Protein AF-A0A662L7J3-F1 (afdb_monomer)

Foldseek 3Di:
DPPPPPPPPPPQPQPQDDPVVLVVLLVVLVVLLVQLVVQLVPDPDPVSVLVSQLSNLSSLLSNLVSQLVCLSNDPVDDPVVSVVSNVVSVVSNVVSVVSNCVSNPD

Mean predicted aligned error: 8.51 Å

Nearest PDB structures (foldseek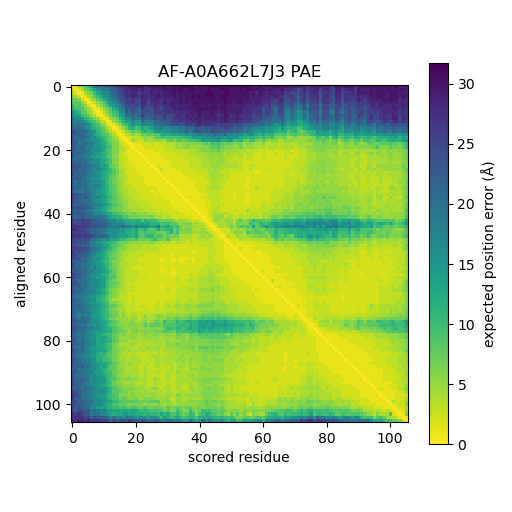):
  6khi-assembly1_E  TM=3.484E-01  e=1.042E+00  Thermosynechococcus vestitus BP-1
  2ys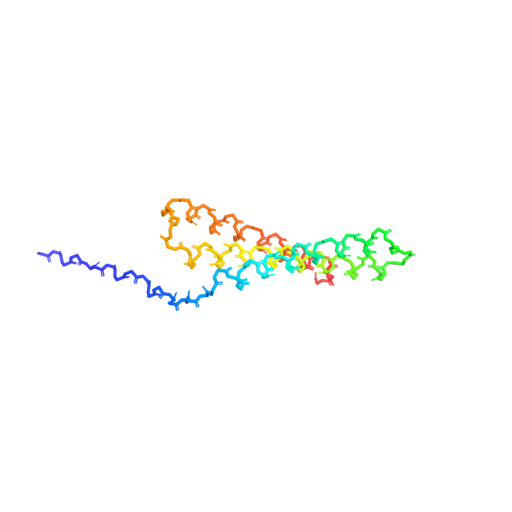u-assembly1_B  TM=4.532E-01  e=9.549E+00  Escherichia coli

Solvent-accessible surface area (backbone atoms only — not comparable to full-atom values): 5543 Å² total; per-residue (Å²): 134,84,78,78,76,76,76,71,73,73,80,71,77,85,58,82,65,55,72,67,56,37,53,48,42,33,52,51,12,53,49,30,34,53,52,9,51,51,36,35,75,69,34,92,43,77,69,39,32,46,52,10,50,52,36,24,26,52,9,39,28,36,35,12,48,24,44,30,51,46,33,74,51,41,83,87,52,56,71,69,59,29,50,51,40,36,52,52,15,49,50,38,27,50,51,18,48,55,49,39,43,60,68,73,70,111

pLDDT: mean 81.64, std 14.61, range [37.28, 94.38]

Radius of gyration: 18.29 Å; Cα contacts (8 Å, |Δi|>4): 119; chains: 1; bounding box: 67×20×40 Å

Sequence (106 aa):
MNEEKKIEPPVAINLKLSKSLIVLAGGIAILLLFIGIIIMIAADKPSGDKLGAVIYDLGIMGLGGALYLGALTNDEIDVNVRAAMIIGASIILAMGFIRGVISWGW

Structure (mmCIF, N/CA/C/O backbone):
data_AF-A0A662L7J3-F1
#
_entry.id   AF-A0A662L7J3-F1
#
loop_
_atom_site.group_PDB
_atom_site.id
_atom_site.type_symbol
_atom_site.label_atom_id
_atom_site.label_alt_id
_atom_site.label_comp_id
_atom_site.label_asym_id
_atom_site.label_entity_id
_atom_site.label_seq_id
_atom_site.pdbx_PDB_ins_code
_atom_site.Cartn_x
_atom_site.Cartn_y
_atom_site.Cartn_z
_atom_site.occupancy
_atom_site.B_iso_or_equiv
_atom_site.auth_seq_id
_atom_site.auth_comp_id
_atom_site.auth_asym_id
_atom_site.auth_atom_id
_atom_site.pdbx_PDB_model_num
ATOM 1 N N . MET A 1 1 ? -47.623 1.621 14.048 1.00 37.28 1 MET A N 1
ATOM 2 C CA . MET A 1 1 ? -46.313 1.364 14.679 1.00 37.28 1 MET A CA 1
ATOM 3 C C . MET A 1 1 ? -45.360 0.978 13.569 1.00 37.28 1 MET A C 1
ATOM 5 O O . MET A 1 1 ? -45.536 -0.090 13.006 1.00 37.28 1 MET A O 1
ATOM 9 N N . ASN A 1 2 ? -44.450 1.874 13.183 1.00 44.31 2 ASN A N 1
ATOM 10 C CA . ASN A 1 2 ? -43.353 1.504 12.292 1.00 44.31 2 ASN A CA 1
ATOM 11 C C . ASN A 1 2 ? -42.291 0.860 13.172 1.00 44.31 2 ASN A C 1
ATOM 13 O O . ASN A 1 2 ? -41.716 1.531 14.026 1.00 44.31 2 ASN A O 1
ATOM 17 N N . GLU A 1 3 ? -42.097 -0.441 13.008 1.00 53.59 3 GLU A N 1
ATOM 18 C CA . GLU A 1 3 ? -40.973 -1.137 13.612 1.00 53.59 3 GLU A CA 1
ATOM 19 C C . GLU A 1 3 ? -39.697 -0.540 13.017 1.00 53.59 3 GLU A C 1
ATOM 21 O O . GLU A 1 3 ? -39.413 -0.686 11.826 1.00 53.59 3 GLU A O 1
ATOM 26 N N . GLU A 1 4 ? -38.963 0.212 13.836 1.00 48.09 4 GLU A N 1
ATOM 27 C CA . GLU A 1 4 ? -37.609 0.631 13.515 1.00 48.09 4 GLU A CA 1
ATOM 28 C C . GLU A 1 4 ? -36.794 -0.635 13.274 1.00 48.09 4 GLU A C 1
ATOM 30 O O . GLU A 1 4 ? -36.424 -1.359 14.201 1.00 48.09 4 GLU A O 1
ATOM 35 N N . LYS A 1 5 ? -36.553 -0.932 11.998 1.00 47.75 5 LYS A N 1
ATOM 36 C CA . LYS A 1 5 ? -35.641 -1.981 11.571 1.00 47.75 5 LYS A CA 1
ATOM 37 C C . LYS A 1 5 ? -34.262 -1.594 12.101 1.00 47.75 5 LYS A C 1
ATOM 39 O O . LYS A 1 5 ? -33.560 -0.808 11.469 1.00 47.75 5 LYS A O 1
ATOM 44 N N . LYS A 1 6 ? -33.910 -2.087 13.296 1.00 47.59 6 LYS A N 1
ATOM 45 C CA . LYS A 1 6 ? -32.559 -1.995 13.854 1.00 47.59 6 LYS A CA 1
ATOM 46 C C . LYS A 1 6 ? -31.620 -2.507 12.776 1.00 47.59 6 LYS A C 1
ATOM 48 O O . LYS A 1 6 ? -31.635 -3.686 12.436 1.00 47.59 6 LYS A O 1
ATOM 53 N N . ILE A 1 7 ? -30.864 -1.587 12.196 1.00 50.94 7 ILE A N 1
ATOM 54 C CA . ILE A 1 7 ? -29.781 -1.909 11.287 1.00 50.94 7 ILE A CA 1
ATOM 55 C C . ILE A 1 7 ? -28.758 -2.595 12.183 1.00 50.94 7 ILE A C 1
ATOM 57 O O . ILE A 1 7 ? -28.068 -1.935 12.960 1.00 50.94 7 ILE A O 1
ATOM 61 N N . GLU A 1 8 ? -28.756 -3.927 12.180 1.00 44.44 8 GLU A N 1
AT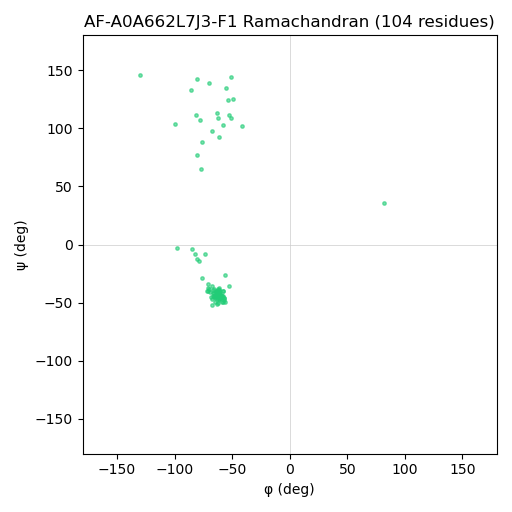OM 62 C CA . GLU A 1 8 ? -27.699 -4.692 12.823 1.00 44.44 8 GLU A CA 1
ATOM 63 C C . GLU A 1 8 ? -26.379 -4.169 12.246 1.00 44.44 8 GLU A C 1
ATOM 65 O O . GLU A 1 8 ? -26.254 -4.086 11.017 1.00 44.44 8 GLU A O 1
ATOM 70 N N . PRO A 1 9 ? -25.433 -3.712 13.088 1.00 49.84 9 PRO A N 1
ATOM 71 C CA . PRO A 1 9 ? -24.170 -3.215 12.578 1.00 49.84 9 PRO A CA 1
ATOM 72 C C . PRO A 1 9 ? -23.564 -4.325 11.714 1.00 49.84 9 PRO A C 1
ATOM 74 O O . PRO A 1 9 ? -23.619 -5.490 12.124 1.00 49.84 9 PRO A O 1
ATOM 77 N N . PRO A 1 10 ? -23.048 -3.997 10.513 1.00 51.34 10 PRO A N 1
ATOM 78 C CA . PRO A 1 10 ? -22.471 -4.993 9.622 1.00 51.34 10 PRO A CA 1
ATOM 79 C C . PRO A 1 10 ? -21.503 -5.829 10.445 1.00 51.34 10 PRO A C 1
ATOM 81 O O . PRO A 1 10 ? -20.670 -5.247 11.139 1.00 51.34 10 PRO A O 1
ATOM 84 N N . VAL A 1 11 ? -21.691 -7.155 10.431 1.00 47.94 11 VAL A N 1
ATOM 85 C CA . VAL A 1 11 ? -20.895 -8.128 11.188 1.00 47.94 11 VAL A CA 1
ATOM 86 C C . VAL A 1 11 ? -19.438 -7.704 11.091 1.00 47.94 11 VAL A C 1
ATOM 88 O O . VAL A 1 11 ? -18.811 -7.850 10.041 1.00 47.94 11 VAL A O 1
ATOM 91 N N . ALA A 1 12 ? -18.932 -7.085 12.160 1.00 52.78 12 ALA A N 1
ATOM 92 C CA . ALA A 1 12 ? -17.574 -6.592 12.184 1.00 52.78 12 ALA A CA 1
ATOM 93 C C . ALA A 1 12 ? -16.709 -7.837 12.052 1.00 52.78 12 ALA A C 1
ATOM 95 O O . ALA A 1 12 ? -16.750 -8.713 12.918 1.00 52.78 12 ALA A O 1
ATOM 96 N N . ILE A 1 13 ? -16.000 -7.963 10.930 1.00 54.00 13 ILE A N 1
ATOM 97 C CA . ILE A 1 13 ? -15.020 -9.025 10.752 1.00 54.00 13 ILE A CA 1
ATOM 98 C C . ILE A 1 13 ? -14.110 -8.926 11.975 1.00 54.00 13 ILE A C 1
ATOM 100 O O . ILE A 1 13 ? -13.426 -7.919 12.155 1.00 54.00 13 ILE A O 1
ATOM 104 N N . ASN A 1 14 ? -14.169 -9.924 12.859 1.00 52.09 14 ASN A N 1
ATOM 105 C CA . ASN A 1 14 ? -13.432 -9.934 14.119 1.00 52.09 14 ASN A CA 1
ATOM 106 C C . ASN A 1 14 ? -11.963 -10.274 13.818 1.00 52.09 14 ASN A C 1
ATOM 108 O O . ASN A 1 14 ? -11.462 -11.353 14.130 1.00 52.09 14 ASN A O 1
ATOM 112 N N . LEU A 1 15 ? -11.301 -9.370 13.095 1.00 59.84 15 LEU A N 1
ATOM 113 C CA . LEU A 1 15 ? -9.895 -9.423 12.729 1.00 59.84 15 LEU A CA 1
ATOM 114 C C . LEU A 1 15 ? -9.082 -9.047 13.967 1.00 59.84 15 LEU A C 1
ATOM 116 O O . LEU A 1 15 ? -8.737 -7.891 14.187 1.00 59.84 15 LEU A O 1
ATOM 120 N N . LYS A 1 16 ? -8.750 -10.040 14.792 1.00 65.25 16 LYS A N 1
ATOM 121 C CA . LYS A 1 16 ? -7.720 -9.880 15.824 1.00 65.25 16 LYS A CA 1
ATOM 122 C C . LYS A 1 16 ? -6.336 -10.028 15.188 1.00 65.25 16 LYS A C 1
ATOM 124 O O . LYS A 1 16 ? -5.710 -11.077 15.318 1.00 65.25 16 LYS A O 1
ATOM 129 N N . LEU A 1 17 ? -5.858 -9.000 14.481 1.00 72.50 17 LEU A N 1
ATOM 130 C CA . LEU A 1 17 ? -4.431 -8.917 14.140 1.00 72.50 17 LEU A CA 1
ATOM 131 C C . LEU A 1 17 ? -3.637 -8.387 15.331 1.00 72.50 17 LEU A C 1
ATOM 133 O O . LEU A 1 17 ? -4.065 -7.468 16.027 1.00 72.50 17 LEU A O 1
ATOM 137 N N . SER A 1 18 ? -2.435 -8.927 15.535 1.00 81.88 18 SER A N 1
ATOM 138 C CA . SER A 1 18 ? -1.511 -8.338 16.496 1.00 81.88 18 SER A CA 1
ATOM 139 C C . SER A 1 18 ? -0.990 -6.998 15.967 1.00 81.88 18 SER A C 1
ATOM 141 O O . SER A 1 18 ? -0.613 -6.875 14.797 1.00 81.88 18 SER A O 1
ATOM 143 N N . LYS A 1 19 ? -0.893 -5.995 16.852 1.00 80.81 19 LYS A N 1
ATOM 144 C CA . LYS A 1 19 ? -0.270 -4.697 16.532 1.00 80.81 19 LYS A CA 1
ATOM 145 C C . LYS A 1 19 ? 1.146 -4.891 15.958 1.00 80.81 19 LYS A C 1
ATOM 147 O O . LYS A 1 19 ? 1.535 -4.196 15.027 1.00 80.81 19 LYS A O 1
ATOM 152 N N . SER A 1 20 ? 1.882 -5.897 16.444 1.00 83.75 20 SER A N 1
ATOM 153 C CA . SER A 1 20 ? 3.212 -6.262 15.941 1.00 83.75 20 SER A CA 1
ATOM 154 C C . SER A 1 20 ? 3.220 -6.707 14.475 1.00 83.75 20 SER A C 1
ATOM 156 O O . SER A 1 20 ? 4.138 -6.343 13.745 1.00 83.75 20 SER A O 1
ATOM 158 N N . LEU A 1 21 ? 2.204 -7.449 14.022 1.00 86.25 21 LEU A N 1
ATOM 159 C CA . LEU A 1 21 ? 2.113 -7.913 12.638 1.00 86.25 21 LEU A CA 1
ATOM 160 C C . LEU A 1 21 ? 1.815 -6.752 11.682 1.00 86.25 21 LEU A C 1
ATOM 162 O O . LEU A 1 21 ? 2.379 -6.695 10.594 1.00 86.25 21 LEU A O 1
ATOM 166 N N . ILE A 1 22 ? 0.984 -5.800 12.110 1.00 86.44 2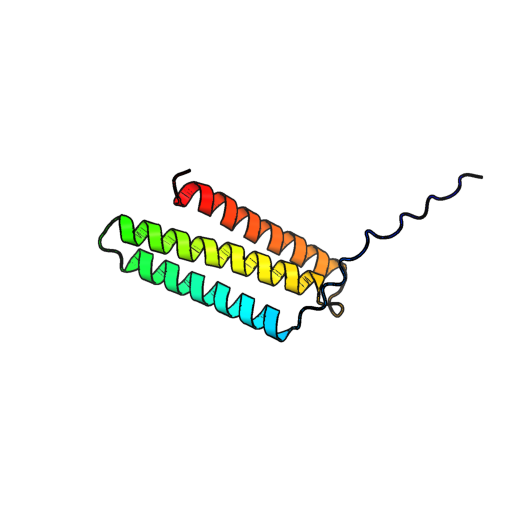2 ILE A N 1
ATOM 167 C CA . ILE A 1 22 ? 0.673 -4.587 11.339 1.00 86.44 22 ILE A CA 1
ATOM 168 C C . ILE A 1 22 ? 1.906 -3.691 11.217 1.00 86.44 22 ILE A C 1
ATOM 170 O O . ILE A 1 22 ? 2.215 -3.218 10.126 1.00 86.44 22 ILE A O 1
ATOM 174 N N . VAL A 1 23 ? 2.648 -3.503 12.314 1.00 87.69 23 VAL A N 1
ATOM 175 C CA . VAL A 1 23 ? 3.912 -2.750 12.298 1.00 87.69 23 VAL A CA 1
ATOM 176 C C . VAL A 1 23 ? 4.934 -3.426 11.385 1.00 87.69 23 VAL A C 1
ATOM 178 O O . VAL A 1 23 ? 5.574 -2.746 10.585 1.00 87.69 23 VAL A O 1
ATOM 181 N N . LEU A 1 24 ? 5.053 -4.756 11.446 1.00 91.50 24 LEU A N 1
ATOM 182 C CA . LEU A 1 24 ? 5.933 -5.511 10.555 1.00 91.50 24 LEU A CA 1
ATOM 183 C C . LEU A 1 24 ? 5.524 -5.348 9.085 1.00 91.50 24 LEU A C 1
ATOM 185 O O . LEU A 1 24 ? 6.376 -5.053 8.251 1.00 91.50 24 LEU A O 1
ATOM 189 N N . ALA A 1 25 ? 4.234 -5.489 8.768 1.00 89.31 25 ALA A N 1
ATOM 190 C CA . ALA A 1 25 ? 3.717 -5.307 7.413 1.00 89.31 25 ALA A CA 1
ATOM 191 C C . ALA A 1 25 ? 3.979 -3.886 6.887 1.00 89.31 25 ALA A C 1
ATOM 193 O O . ALA A 1 25 ? 4.435 -3.726 5.756 1.00 89.31 25 ALA A O 1
ATOM 194 N N . GLY A 1 26 ? 3.774 -2.862 7.723 1.00 90.44 26 GLY A N 1
ATOM 195 C CA . GLY A 1 26 ? 4.108 -1.475 7.392 1.00 90.44 26 GLY A CA 1
ATOM 196 C C . GLY A 1 26 ? 5.607 -1.268 7.157 1.00 90.44 26 GLY A C 1
ATOM 197 O O . GLY A 1 26 ? 5.995 -0.629 6.182 1.00 90.44 26 GLY A O 1
ATOM 198 N N . GLY A 1 27 ? 6.460 -1.865 7.995 1.00 91.50 27 GLY A N 1
ATOM 199 C CA . GLY A 1 27 ? 7.914 -1.827 7.826 1.00 91.50 27 GLY A CA 1
ATOM 200 C C . GLY A 1 27 ? 8.378 -2.482 6.523 1.00 91.50 27 GLY A C 1
ATOM 201 O O . GLY A 1 27 ? 9.189 -1.904 5.801 1.00 91.50 27 GLY A O 1
ATOM 202 N N . ILE A 1 28 ? 7.820 -3.648 6.179 1.00 92.88 28 ILE A N 1
ATOM 203 C CA . ILE A 1 28 ? 8.099 -4.337 4.909 1.00 92.88 28 ILE A CA 1
ATOM 204 C C . ILE A 1 28 ? 7.635 -3.486 3.723 1.00 92.88 28 ILE A C 1
ATOM 206 O O . ILE A 1 28 ? 8.380 -3.336 2.760 1.00 92.88 28 ILE A O 1
ATOM 210 N N . ALA A 1 29 ? 6.444 -2.889 3.793 1.00 93.50 29 ALA A N 1
ATOM 211 C CA . ALA A 1 29 ? 5.933 -2.029 2.729 1.00 93.50 29 ALA A CA 1
ATOM 212 C C . ALA A 1 29 ? 6.854 -0.827 2.467 1.00 93.50 29 ALA A C 1
ATOM 214 O O . ALA A 1 29 ? 7.193 -0.546 1.319 1.00 93.50 29 ALA A O 1
ATOM 215 N N . ILE A 1 30 ? 7.329 -0.165 3.527 1.00 93.06 30 ILE A N 1
ATOM 216 C CA . ILE A 1 30 ? 8.291 0.940 3.418 1.00 93.06 30 ILE A CA 1
ATOM 217 C C . ILE A 1 30 ? 9.620 0.458 2.825 1.00 93.06 30 ILE A C 1
ATOM 219 O O . ILE A 1 30 ? 10.182 1.123 1.956 1.00 93.06 30 ILE A O 1
ATOM 223 N N . LEU A 1 31 ? 10.111 -0.710 3.244 1.00 94.38 31 LEU A N 1
ATOM 224 C CA . LEU A 1 31 ? 11.330 -1.295 2.684 1.00 94.38 31 LEU A CA 1
ATOM 225 C C . LEU A 1 31 ? 11.188 -1.541 1.174 1.00 94.38 31 LEU A C 1
ATOM 227 O O . LEU A 1 31 ? 12.094 -1.203 0.415 1.00 94.38 31 LEU A O 1
ATOM 231 N N . LEU A 1 32 ? 10.046 -2.076 0.730 1.00 93.38 32 LEU A N 1
ATOM 232 C CA . LEU A 1 32 ? 9.754 -2.280 -0.690 1.00 93.38 32 LEU A CA 1
ATOM 233 C C . LEU A 1 32 ? 9.743 -0.954 -1.460 1.00 93.38 32 LEU A C 1
ATOM 235 O O . LEU A 1 32 ? 10.316 -0.894 -2.545 1.00 93.38 32 LEU A O 1
ATOM 239 N N . LEU A 1 33 ? 9.189 0.125 -0.891 1.00 93.06 33 LEU A N 1
ATOM 240 C CA . LEU A 1 33 ? 9.259 1.453 -1.515 1.00 93.06 33 LEU A CA 1
ATOM 241 C C . LEU A 1 33 ? 10.715 1.869 -1.773 1.00 93.06 33 LEU A C 1
ATOM 243 O O . LEU A 1 33 ? 11.062 2.256 -2.889 1.00 93.06 33 LEU A O 1
ATOM 247 N N . PHE A 1 34 ? 11.579 1.752 -0.762 1.00 92.69 34 PHE A N 1
ATOM 248 C CA . PHE A 1 34 ? 12.991 2.113 -0.898 1.00 92.69 34 PHE A CA 1
ATOM 249 C C . PHE A 1 34 ? 13.729 1.223 -1.898 1.00 92.69 34 PHE A C 1
ATOM 251 O O . PHE A 1 34 ? 14.446 1.739 -2.752 1.00 92.69 34 PHE A O 1
ATOM 258 N N . ILE A 1 35 ? 13.530 -0.096 -1.835 1.00 92.25 35 ILE A N 1
ATOM 259 C CA . ILE A 1 35 ? 14.155 -1.044 -2.767 1.00 92.25 35 ILE A CA 1
ATOM 260 C C . ILE A 1 35 ? 13.727 -0.740 -4.205 1.00 92.25 35 ILE A C 1
ATOM 262 O O . ILE A 1 35 ? 14.578 -0.673 -5.090 1.00 92.25 35 ILE A O 1
ATOM 266 N N . GLY A 1 36 ? 12.434 -0.509 -4.441 1.00 90.62 36 GLY A N 1
ATOM 267 C CA . GLY A 1 36 ? 11.917 -0.185 -5.768 1.00 90.62 36 GLY A CA 1
ATOM 268 C C . GLY A 1 36 ? 12.536 1.092 -6.340 1.00 90.62 36 GLY A C 1
ATOM 269 O O . GLY A 1 36 ? 12.981 1.091 -7.485 1.00 90.62 36 GLY A O 1
ATOM 270 N N . ILE A 1 37 ? 12.656 2.150 -5.527 1.00 90.62 37 ILE A N 1
ATOM 271 C CA . ILE A 1 37 ? 13.327 3.403 -5.922 1.00 90.62 37 ILE A CA 1
ATOM 272 C C . ILE A 1 37 ? 14.800 3.168 -6.260 1.00 90.62 37 ILE A C 1
ATOM 274 O O . ILE A 1 37 ? 15.264 3.631 -7.301 1.00 90.62 37 ILE A O 1
ATOM 278 N N . ILE A 1 38 ? 15.533 2.443 -5.409 1.00 90.94 38 ILE A N 1
ATOM 279 C CA . ILE A 1 38 ? 16.955 2.152 -5.639 1.00 90.94 38 ILE A CA 1
ATOM 280 C C . ILE A 1 38 ? 17.133 1.400 -6.960 1.00 90.94 38 ILE A C 1
ATOM 282 O O . ILE A 1 38 ? 18.010 1.754 -7.742 1.00 90.94 38 ILE A O 1
ATOM 286 N N . ILE A 1 39 ? 16.287 0.403 -7.231 1.00 89.50 39 ILE A N 1
ATOM 287 C CA . ILE A 1 39 ? 16.343 -0.372 -8.474 1.00 89.50 39 ILE A CA 1
ATOM 288 C C . ILE A 1 39 ? 16.031 0.511 -9.686 1.00 89.50 39 ILE A C 1
ATOM 290 O O . ILE A 1 39 ? 16.764 0.421 -10.663 1.00 89.50 39 ILE A O 1
ATOM 294 N N . MET A 1 40 ? 15.008 1.375 -9.629 1.00 87.25 40 MET A N 1
ATOM 295 C CA . MET A 1 40 ? 14.699 2.301 -10.734 1.00 87.25 40 MET A CA 1
ATOM 296 C C . MET A 1 40 ? 15.880 3.231 -11.040 1.00 87.25 40 MET A C 1
ATOM 298 O O . MET A 1 40 ? 16.250 3.396 -12.196 1.00 87.25 40 MET A O 1
ATOM 302 N N . ILE A 1 41 ? 16.511 3.804 -10.008 1.00 87.75 41 ILE A N 1
ATOM 303 C CA . ILE A 1 41 ? 17.641 4.733 -10.175 1.00 87.75 41 ILE A CA 1
ATOM 304 C C . ILE A 1 41 ? 18.899 4.013 -10.679 1.00 87.75 41 ILE A C 1
ATOM 306 O O . ILE A 1 41 ? 19.644 4.569 -11.481 1.00 87.75 41 ILE A O 1
ATOM 310 N N . ALA A 1 42 ? 19.153 2.793 -10.205 1.00 87.56 42 ALA A N 1
ATOM 311 C CA . ALA A 1 42 ? 20.335 2.013 -10.570 1.00 87.56 42 ALA A CA 1
ATOM 312 C C . ALA A 1 42 ? 20.166 1.212 -11.874 1.00 87.56 42 ALA A C 1
ATOM 314 O O . ALA A 1 42 ? 21.093 0.521 -12.298 1.00 87.56 42 ALA A O 1
ATOM 315 N N . ALA A 1 43 ? 18.983 1.232 -12.491 1.00 84.31 43 ALA A N 1
ATOM 316 C CA . ALA A 1 43 ? 18.713 0.441 -13.677 1.00 84.31 43 ALA A CA 1
ATOM 317 C C . ALA A 1 43 ? 19.317 1.081 -14.933 1.00 84.31 43 ALA A C 1
ATOM 319 O O . ALA A 1 43 ? 18.756 2.001 -15.517 1.00 84.31 43 ALA A O 1
ATOM 320 N N . ASP A 1 44 ? 20.389 0.479 -15.445 1.00 75.69 44 ASP A N 1
ATOM 321 C CA . ASP A 1 44 ? 20.962 0.842 -16.751 1.00 75.69 44 ASP A CA 1
ATOM 322 C C . ASP A 1 44 ? 20.120 0.350 -17.947 1.00 75.69 44 ASP A C 1
ATOM 324 O O . ASP A 1 44 ? 20.412 0.654 -19.105 1.00 75.69 44 ASP A O 1
ATOM 328 N N . LYS A 1 45 ? 19.091 -0.473 -17.695 1.00 75.38 45 LYS A N 1
ATOM 329 C CA . LYS A 1 45 ? 18.244 -1.091 -18.726 1.00 75.38 45 LYS A CA 1
ATOM 330 C C . LYS A 1 45 ? 16.756 -0.883 -18.432 1.00 75.38 45 LYS A C 1
ATOM 332 O O . LYS A 1 45 ? 16.356 -1.027 -17.275 1.00 75.38 45 LYS A O 1
ATOM 337 N N . PRO A 1 46 ? 15.905 -0.731 -19.469 1.00 76.88 46 PRO A N 1
ATOM 338 C CA . PRO A 1 46 ? 14.456 -0.554 -19.303 1.00 76.88 46 PRO A CA 1
ATOM 339 C C . PRO A 1 46 ? 13.755 -1.673 -18.512 1.00 76.88 46 PRO A C 1
ATOM 341 O O . PRO A 1 46 ? 12.708 -1.456 -17.912 1.00 76.88 46 PRO A O 1
ATOM 344 N N . SER A 1 47 ? 14.308 -2.891 -18.502 1.00 75.81 47 SER A N 1
ATOM 345 C CA . SER A 1 47 ? 13.773 -4.008 -17.714 1.00 75.81 47 SER A CA 1
ATOM 346 C C . SER A 1 47 ? 13.984 -3.840 -16.205 1.00 75.81 47 SER A C 1
ATOM 348 O O . SER A 1 47 ? 13.145 -4.285 -15.427 1.00 75.81 47 SER A O 1
ATOM 350 N N . GLY A 1 48 ? 15.096 -3.222 -15.791 1.00 74.31 48 GLY A N 1
ATOM 351 C CA . GLY A 1 48 ? 15.372 -2.923 -14.384 1.00 74.31 48 GLY A CA 1
ATOM 352 C C . GLY A 1 48 ? 14.459 -1.817 -13.864 1.00 74.31 48 GLY A C 1
ATOM 353 O O . GLY A 1 48 ? 13.902 -1.951 -12.781 1.00 74.31 48 GLY A O 1
ATOM 354 N N . ASP A 1 49 ? 14.214 -0.799 -14.689 1.00 81.56 49 ASP A N 1
ATOM 355 C CA . ASP A 1 49 ? 13.282 0.289 -14.382 1.00 81.56 49 ASP A CA 1
ATOM 356 C C . ASP A 1 49 ? 11.855 -0.242 -14.150 1.00 81.56 49 ASP A C 1
ATOM 358 O O . ASP A 1 49 ? 11.242 0.014 -13.113 1.00 81.56 49 ASP A O 1
ATOM 362 N N . LYS A 1 50 ? 11.374 -1.133 -15.031 1.00 85.31 50 LYS A N 1
ATOM 363 C CA . LYS A 1 50 ? 10.085 -1.826 -14.845 1.00 85.31 50 LYS A CA 1
ATOM 364 C C . LYS A 1 50 ? 10.017 -2.641 -13.553 1.00 85.31 50 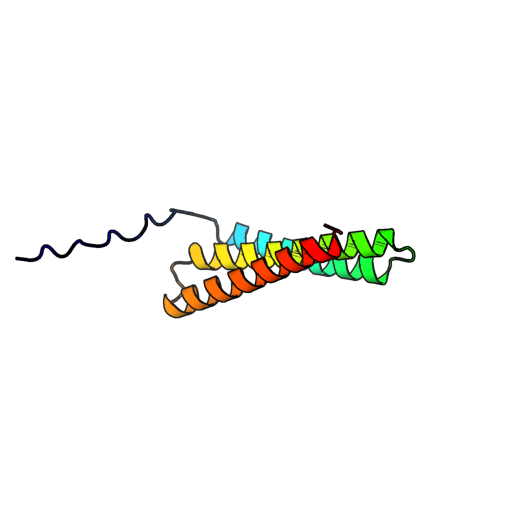LYS A C 1
ATOM 366 O O . LYS A 1 50 ? 9.009 -2.588 -12.854 1.00 85.31 50 LYS A O 1
ATOM 371 N N . LEU A 1 51 ? 11.067 -3.397 -13.221 1.00 86.50 51 LEU A N 1
ATOM 372 C CA . LEU A 1 51 ? 11.103 -4.180 -11.982 1.00 86.50 51 LEU A CA 1
ATOM 373 C C . LEU A 1 51 ? 11.060 -3.274 -10.742 1.00 86.50 51 LEU A C 1
ATOM 375 O O . LEU A 1 51 ? 10.326 -3.559 -9.796 1.00 86.50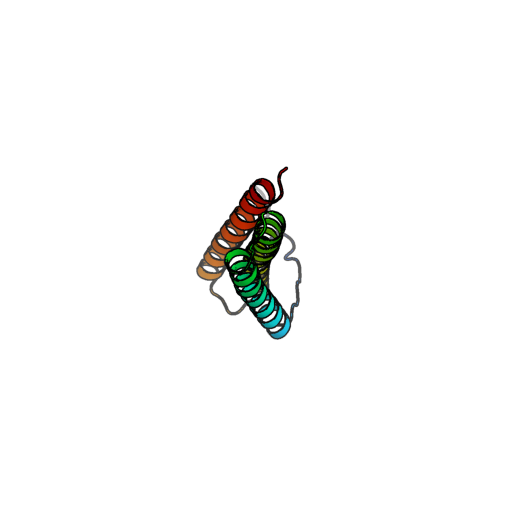 51 LEU A O 1
ATOM 379 N N . GLY A 1 52 ? 11.818 -2.178 -10.755 1.00 88.56 52 GLY A N 1
ATOM 380 C CA . GLY A 1 52 ? 11.814 -1.201 -9.672 1.00 88.56 52 GLY A CA 1
ATOM 381 C C . GLY A 1 52 ? 10.448 -0.529 -9.500 1.00 88.56 52 GLY A C 1
ATOM 382 O O . GLY A 1 52 ? 9.972 -0.404 -8.370 1.00 88.56 52 GLY A O 1
ATOM 383 N N . ALA A 1 53 ? 9.771 -0.199 -10.605 1.00 88.31 53 ALA A N 1
ATOM 384 C CA . ALA A 1 53 ? 8.412 0.335 -10.588 1.00 88.31 53 ALA A CA 1
ATOM 385 C C . ALA A 1 53 ? 7.410 -0.654 -9.970 1.00 88.31 53 ALA A C 1
ATOM 387 O O . ALA A 1 53 ? 6.655 -0.267 -9.080 1.00 88.31 53 ALA A O 1
ATOM 388 N N . VAL A 1 54 ? 7.468 -1.939 -10.350 1.00 90.25 54 VAL A N 1
ATOM 389 C CA . VAL A 1 54 ? 6.619 -3.001 -9.772 1.00 90.25 54 VAL A CA 1
ATOM 390 C C . VAL A 1 54 ? 6.809 -3.110 -8.262 1.00 90.25 54 VAL A C 1
ATOM 392 O O . VAL A 1 54 ? 5.836 -3.121 -7.509 1.00 9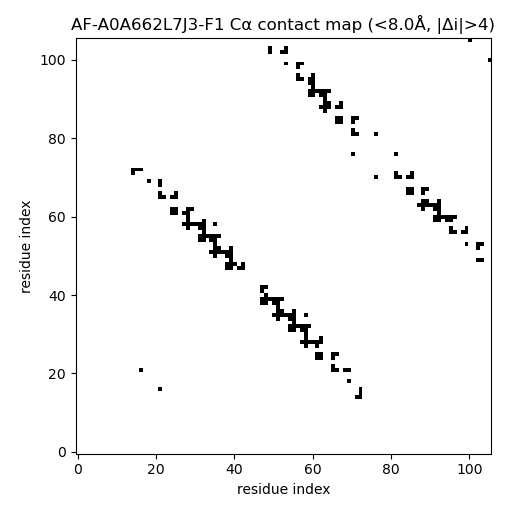0.25 54 VAL A O 1
ATOM 395 N N . ILE A 1 55 ? 8.059 -3.174 -7.801 1.00 91.38 55 ILE A N 1
ATOM 396 C CA . ILE A 1 55 ? 8.376 -3.309 -6.374 1.00 91.38 55 ILE A CA 1
ATOM 397 C C . ILE A 1 55 ? 7.905 -2.074 -5.597 1.00 91.38 55 ILE A C 1
ATOM 399 O O . ILE A 1 55 ? 7.345 -2.199 -4.506 1.00 91.38 55 ILE A O 1
ATOM 403 N N . TYR A 1 56 ? 8.080 -0.887 -6.173 1.00 91.56 56 TYR A N 1
ATOM 404 C CA . TYR A 1 56 ? 7.611 0.353 -5.575 1.00 91.56 56 TYR A CA 1
ATOM 405 C C . TYR A 1 56 ? 6.070 0.409 -5.516 1.00 91.56 56 TYR A C 1
ATOM 407 O O . TYR A 1 56 ? 5.521 0.758 -4.473 1.00 91.56 56 TYR A O 1
ATOM 415 N N . ASP A 1 57 ? 5.353 -0.022 -6.559 1.00 90.94 57 ASP A N 1
ATOM 416 C CA . ASP A 1 57 ? 3.882 -0.113 -6.550 1.00 90.94 57 ASP A CA 1
ATOM 417 C C . ASP A 1 57 ? 3.358 -1.109 -5.505 1.00 90.94 57 ASP A C 1
ATOM 419 O O . ASP A 1 57 ? 2.400 -0.812 -4.783 1.00 90.94 57 ASP A O 1
ATOM 423 N N . LEU A 1 58 ? 4.024 -2.259 -5.352 1.00 91.19 58 LEU A N 1
ATOM 424 C CA . LEU A 1 58 ? 3.737 -3.218 -4.280 1.00 91.19 58 LEU A CA 1
ATOM 425 C C . LEU A 1 58 ? 3.970 -2.609 -2.892 1.00 91.19 58 LEU A C 1
ATOM 427 O O . LEU A 1 58 ? 3.186 -2.863 -1.978 1.00 91.19 58 LEU A O 1
ATOM 431 N N . GLY A 1 59 ? 4.996 -1.768 -2.736 1.00 93.00 59 GLY A N 1
ATOM 432 C CA . GLY A 1 59 ? 5.225 -0.997 -1.514 1.00 93.00 59 GLY A CA 1
ATOM 433 C C . GLY A 1 59 ? 4.071 -0.040 -1.194 1.00 93.00 59 GLY A C 1
ATOM 434 O O . GLY A 1 59 ? 3.621 0.012 -0.049 1.00 93.00 59 GLY A O 1
ATOM 435 N N . ILE A 1 60 ? 3.529 0.666 -2.197 1.00 92.69 60 ILE A N 1
ATOM 436 C CA . ILE A 1 60 ? 2.387 1.583 -2.016 1.00 92.69 60 ILE A CA 1
ATOM 437 C C . ILE A 1 60 ? 1.138 0.800 -1.596 1.00 92.69 60 ILE A C 1
ATOM 439 O O . ILE A 1 60 ? 0.493 1.148 -0.604 1.00 92.69 60 ILE A O 1
ATOM 443 N N . MET A 1 61 ? 0.816 -0.282 -2.311 1.00 92.81 61 MET A N 1
ATOM 444 C CA . MET A 1 61 ? -0.335 -1.131 -1.983 1.00 92.81 61 MET A CA 1
ATOM 445 C C . MET A 1 61 ? -0.191 -1.781 -0.603 1.00 92.81 61 MET A C 1
ATOM 447 O O . MET A 1 61 ? -1.146 -1.790 0.173 1.00 92.81 61 MET A O 1
ATOM 451 N N . GLY A 1 62 ? 1.005 -2.272 -0.267 1.00 92.31 62 GLY A N 1
ATOM 452 C CA . GLY A 1 62 ? 1.312 -2.842 1.043 1.00 92.31 62 GLY A CA 1
ATOM 453 C C . GLY A 1 62 ? 1.142 -1.831 2.178 1.00 92.31 62 GLY A C 1
ATOM 454 O O . GLY A 1 62 ? 0.580 -2.171 3.218 1.00 92.31 62 GLY A O 1
ATOM 455 N N . LEU A 1 63 ? 1.552 -0.575 1.967 1.00 92.75 63 LEU A N 1
ATOM 456 C CA . LEU A 1 63 ? 1.392 0.496 2.950 1.00 92.75 63 LEU A CA 1
ATOM 457 C C . LEU A 1 63 ? -0.087 0.843 3.146 1.00 92.75 63 LEU A C 1
ATOM 459 O O . LEU A 1 63 ? -0.553 0.913 4.283 1.00 92.75 63 LEU A O 1
ATOM 463 N N . GLY A 1 64 ? -0.838 1.001 2.052 1.00 91.88 64 GLY A N 1
ATOM 464 C CA . GLY A 1 64 ? -2.284 1.217 2.110 1.00 91.88 64 GLY A CA 1
ATOM 465 C C . GLY A 1 64 ? -3.005 0.074 2.833 1.00 91.88 64 GLY A C 1
ATOM 466 O O . GLY A 1 64 ? -3.814 0.324 3.721 1.00 91.88 64 GLY A O 1
ATOM 467 N N . GLY A 1 65 ? -2.650 -1.181 2.545 1.00 91.19 65 GLY A N 1
ATOM 468 C CA . GLY A 1 65 ? -3.198 -2.355 3.230 1.00 91.19 65 GLY A CA 1
ATOM 469 C C . GLY A 1 65 ? -2.873 -2.396 4.724 1.00 91.19 65 GLY A C 1
ATOM 470 O O . GLY A 1 65 ? -3.764 -2.633 5.539 1.00 91.19 65 GLY A O 1
ATOM 471 N N . ALA A 1 66 ? -1.624 -2.113 5.105 1.00 91.94 66 ALA A N 1
ATOM 472 C CA . ALA A 1 66 ? -1.209 -2.076 6.507 1.00 91.94 66 ALA A CA 1
ATOM 473 C C . ALA A 1 66 ? -1.929 -0.968 7.291 1.00 91.94 66 ALA A C 1
ATOM 475 O O . ALA A 1 66 ? -2.382 -1.208 8.409 1.00 91.94 66 ALA A O 1
ATOM 476 N N . LEU A 1 67 ? -2.092 0.219 6.697 1.00 91.56 67 LEU A N 1
ATOM 477 C CA . LEU A 1 67 ? -2.848 1.323 7.296 1.00 91.56 67 LEU A CA 1
ATOM 478 C C . LEU A 1 67 ? -4.335 0.986 7.431 1.00 91.56 67 LEU A C 1
ATOM 480 O O . LEU A 1 67 ? -4.933 1.265 8.469 1.00 91.56 67 LEU A O 1
ATOM 484 N N . TYR A 1 68 ? -4.920 0.356 6.411 1.00 91.00 68 TYR A N 1
ATOM 485 C CA . TYR A 1 68 ? -6.324 -0.046 6.412 1.00 91.00 68 TYR A CA 1
ATOM 486 C C . TYR A 1 68 ? -6.603 -1.078 7.508 1.00 91.00 68 TYR A C 1
ATOM 488 O O . TYR A 1 68 ? -7.492 -0.886 8.337 1.00 91.00 68 TYR A O 1
ATOM 496 N N . LEU A 1 69 ? -5.798 -2.143 7.562 1.00 89.56 69 LEU A N 1
ATOM 497 C CA . LEU A 1 69 ? -5.902 -3.166 8.601 1.00 89.56 69 LEU A CA 1
ATOM 498 C C . LEU A 1 69 ? -5.616 -2.575 9.983 1.00 89.56 69 LEU A C 1
ATOM 500 O O . LEU A 1 69 ? -6.383 -2.81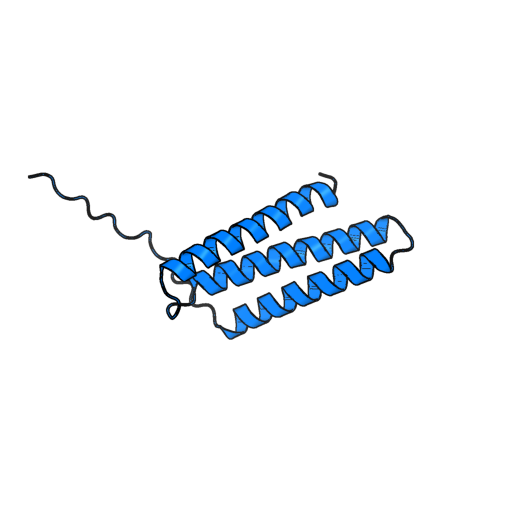5 10.907 1.00 89.56 69 LEU A O 1
ATOM 504 N N . GLY A 1 70 ? -4.584 -1.740 10.111 1.00 87.75 70 GLY A N 1
ATOM 505 C CA . GLY A 1 70 ? -4.262 -1.048 11.356 1.00 87.75 70 GLY A CA 1
ATOM 506 C C . GLY A 1 70 ? -5.405 -0.186 11.880 1.00 87.75 70 GLY A C 1
ATOM 507 O O . GLY A 1 70 ? -5.665 -0.190 13.080 1.00 87.75 70 GLY A O 1
ATOM 508 N N . ALA A 1 71 ? -6.122 0.505 10.995 1.00 87.94 71 ALA A N 1
ATOM 509 C CA . ALA A 1 71 ? -7.296 1.281 11.369 1.00 87.94 71 ALA A CA 1
ATOM 510 C C . ALA A 1 71 ? -8.472 0.381 11.783 1.00 87.94 71 ALA A C 1
ATOM 512 O O . ALA A 1 71 ? -9.150 0.686 12.759 1.00 87.94 71 ALA A O 1
ATOM 513 N N . LEU A 1 72 ? -8.708 -0.735 11.086 1.00 86.31 72 LEU A N 1
ATOM 514 C CA . LEU A 1 72 ? -9.802 -1.657 11.411 1.00 86.31 72 LEU A CA 1
ATOM 515 C C . LEU A 1 72 ? -9.608 -2.393 12.738 1.00 86.31 72 LEU A C 1
ATOM 517 O O . LEU A 1 72 ? -10.585 -2.658 13.433 1.00 86.31 72 LEU A O 1
ATOM 521 N N . THR A 1 73 ? -8.370 -2.741 13.080 1.00 84.81 73 THR A N 1
ATOM 522 C CA . THR A 1 73 ? -8.078 -3.579 14.250 1.00 84.81 73 THR A CA 1
ATOM 523 C C . THR A 1 73 ? -7.670 -2.782 15.482 1.00 84.81 73 THR A C 1
ATOM 525 O O . THR A 1 73 ? -7.412 -3.382 16.521 1.00 84.81 73 THR A O 1
ATOM 528 N N . ASN A 1 74 ? -7.558 -1.454 15.375 1.00 81.88 74 ASN A N 1
ATOM 529 C CA . ASN A 1 74 ? -7.242 -0.591 16.506 1.00 81.88 74 ASN A CA 1
ATOM 530 C C . ASN A 1 74 ? -8.517 0.060 17.063 1.00 81.88 74 ASN A C 1
ATOM 532 O O . ASN A 1 74 ? -9.081 0.997 16.494 1.00 81.88 74 ASN A O 1
ATOM 536 N N . ASP A 1 75 ? -8.966 -0.468 18.194 1.00 80.06 75 ASP A N 1
ATOM 537 C CA . ASP A 1 75 ? -10.130 -0.036 18.961 1.00 80.06 75 ASP A CA 1
ATOM 538 C C . ASP A 1 75 ? -9.859 1.189 19.851 1.00 80.06 75 ASP A C 1
ATOM 540 O O . ASP A 1 75 ? -10.807 1.826 20.304 1.00 80.06 75 ASP A O 1
ATOM 544 N N . GLU A 1 76 ? -8.592 1.571 20.036 1.00 83.75 76 GLU A N 1
ATOM 545 C CA . GLU A 1 76 ? -8.181 2.753 20.812 1.00 83.75 76 GLU A CA 1
ATOM 546 C C . GLU A 1 76 ? -8.336 4.068 20.024 1.00 83.75 76 GLU A C 1
ATOM 548 O O . GLU A 1 76 ? -8.263 5.153 20.600 1.00 83.75 76 GLU A O 1
ATOM 553 N N . ILE A 1 77 ? -8.528 3.994 18.703 1.00 81.69 77 ILE A N 1
ATOM 554 C CA . ILE A 1 77 ? -8.652 5.168 17.832 1.00 81.69 77 ILE A CA 1
ATOM 555 C C . ILE A 1 77 ? -10.105 5.650 17.808 1.00 81.69 77 ILE A C 1
ATOM 557 O O . ILE A 1 77 ? -11.029 4.867 17.577 1.00 81.69 77 ILE A O 1
ATOM 561 N N . ASP A 1 78 ? -10.291 6.963 17.975 1.00 89.75 78 ASP A N 1
ATOM 562 C CA . ASP A 1 78 ? -11.588 7.625 17.817 1.00 89.75 78 ASP A CA 1
ATOM 563 C C . ASP A 1 78 ? -12.256 7.265 16.478 1.00 89.75 78 ASP A C 1
ATOM 565 O O . ASP A 1 78 ? -11.599 7.137 15.444 1.00 89.75 78 ASP A O 1
ATOM 569 N N . VAL A 1 79 ? -13.584 7.137 16.480 1.00 84.44 79 VAL A N 1
ATOM 570 C CA . VAL A 1 79 ? -14.352 6.676 15.314 1.00 84.44 79 VAL A CA 1
ATOM 571 C C . VAL A 1 79 ? -14.129 7.567 14.089 1.00 84.44 79 VAL A C 1
ATOM 573 O O . VAL A 1 79 ? -13.990 7.041 12.982 1.00 84.44 79 VAL A O 1
ATOM 576 N N . ASN A 1 80 ? -14.048 8.889 14.266 1.00 87.94 80 ASN A N 1
ATOM 577 C CA . ASN A 1 80 ? -13.858 9.823 13.155 1.00 87.94 80 ASN A CA 1
ATOM 578 C C . ASN A 1 80 ? -12.434 9.737 12.601 1.00 87.94 80 ASN A C 1
ATOM 580 O O . ASN A 1 80 ? -12.236 9.734 11.385 1.00 87.94 80 ASN A O 1
ATOM 584 N N . VAL A 1 81 ? -11.444 9.608 13.487 1.00 86.69 81 VAL A N 1
ATOM 585 C CA . VAL A 1 81 ? -10.036 9.440 13.098 1.00 86.69 81 VAL A CA 1
ATOM 586 C C . VAL A 1 81 ? -9.841 8.108 12.376 1.00 86.69 81 VAL A C 1
ATOM 588 O O . VAL A 1 81 ? -9.229 8.068 11.310 1.00 86.69 81 VAL A O 1
ATOM 591 N N . ARG A 1 82 ? -10.432 7.026 12.891 1.00 87.38 82 ARG A N 1
ATOM 592 C CA . ARG A 1 82 ? -10.410 5.705 12.257 1.00 87.38 82 ARG A CA 1
ATOM 593 C C . ARG A 1 82 ? -11.050 5.741 10.871 1.00 87.38 82 ARG A C 1
ATOM 595 O O . ARG A 1 82 ? -10.476 5.201 9.930 1.00 87.38 82 ARG A O 1
ATOM 602 N N . ALA A 1 83 ? -12.199 6.401 10.720 1.00 86.62 83 ALA A N 1
ATOM 603 C CA . ALA A 1 83 ? -12.849 6.565 9.421 1.00 86.62 83 ALA A CA 1
ATOM 604 C C . ALA A 1 83 ? -11.961 7.339 8.431 1.00 86.62 83 ALA A C 1
ATOM 606 O O . ALA A 1 83 ? -11.786 6.899 7.295 1.00 86.62 83 ALA A O 1
ATOM 607 N N . ALA A 1 84 ? -11.334 8.436 8.867 1.00 89.62 84 ALA A N 1
ATOM 608 C CA . ALA A 1 84 ? -10.396 9.194 8.040 1.00 89.62 84 ALA A CA 1
ATOM 609 C C . ALA A 1 84 ? -9.175 8.354 7.625 1.00 89.62 84 ALA A C 1
ATOM 611 O O . ALA A 1 84 ? -8.769 8.390 6.463 1.00 89.62 84 ALA A O 1
ATOM 612 N N . MET A 1 85 ? -8.625 7.549 8.540 1.00 91.00 85 MET A N 1
ATOM 613 C CA . MET A 1 85 ? -7.525 6.625 8.243 1.00 91.00 85 MET A CA 1
ATOM 614 C C . MET A 1 85 ? -7.930 5.556 7.229 1.00 91.00 85 MET A C 1
ATOM 616 O O . MET A 1 85 ? -7.178 5.303 6.294 1.00 91.00 85 MET A O 1
ATOM 620 N N . ILE A 1 86 ? -9.117 4.962 7.372 1.00 91.25 86 ILE A N 1
ATOM 621 C CA . ILE A 1 86 ? -9.658 3.977 6.423 1.00 91.25 86 ILE A CA 1
ATOM 622 C C . ILE A 1 86 ? -9.800 4.595 5.028 1.00 91.25 86 ILE A C 1
ATOM 624 O O . ILE A 1 86 ? -9.389 3.981 4.042 1.00 91.25 86 ILE A O 1
ATOM 628 N N . ILE A 1 87 ? -10.343 5.812 4.936 1.00 92.81 87 ILE A N 1
ATOM 629 C CA . ILE A 1 87 ? -10.489 6.533 3.665 1.00 92.81 87 ILE A CA 1
ATOM 630 C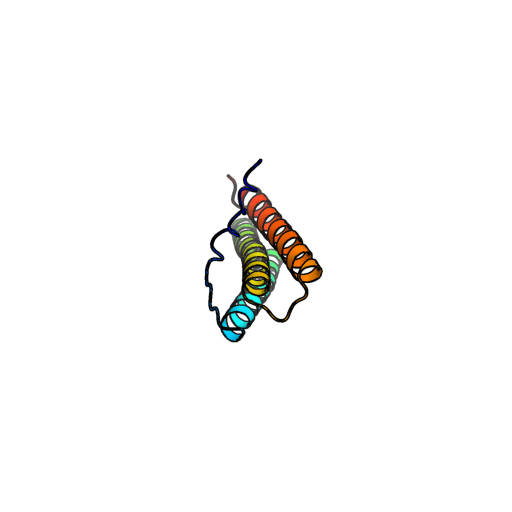 C . ILE A 1 87 ? -9.110 6.806 3.052 1.00 92.81 87 ILE A C 1
ATOM 632 O O . ILE A 1 87 ? -8.877 6.459 1.895 1.00 92.81 87 ILE A O 1
ATOM 636 N N . GLY A 1 88 ? -8.171 7.357 3.829 1.00 91.50 88 GLY A N 1
ATOM 637 C CA . GLY A 1 88 ? -6.812 7.640 3.361 1.00 91.50 88 GLY A CA 1
ATOM 638 C C . GLY A 1 88 ? -6.073 6.382 2.896 1.00 91.50 88 GLY A C 1
ATOM 639 O O . GLY A 1 88 ? -5.499 6.361 1.810 1.00 91.50 88 GLY A O 1
ATOM 640 N N . ALA A 1 89 ? -6.153 5.302 3.671 1.00 93.25 89 ALA A N 1
ATOM 641 C CA . ALA A 1 89 ? -5.568 4.010 3.332 1.00 93.25 89 ALA A CA 1
ATOM 642 C C . ALA A 1 89 ? -6.163 3.420 2.043 1.00 93.25 89 ALA A C 1
ATOM 644 O O . ALA A 1 89 ? -5.427 2.890 1.211 1.00 93.25 89 ALA A O 1
ATOM 645 N N . SER A 1 90 ? -7.477 3.571 1.845 1.00 91.81 90 SER A N 1
ATOM 646 C CA . SER A 1 90 ? -8.171 3.127 0.630 1.00 91.81 90 SER A CA 1
ATOM 647 C C . SER A 1 90 ? -7.728 3.916 -0.604 1.00 91.81 90 SER A C 1
ATOM 649 O O . SER A 1 90 ? -7.547 3.331 -1.669 1.00 91.81 90 SER A O 1
ATOM 651 N N . ILE A 1 91 ? -7.495 5.227 -0.464 1.00 93.25 91 ILE A N 1
ATOM 652 C CA . ILE A 1 91 ? -6.958 6.069 -1.544 1.00 93.25 91 ILE A CA 1
ATOM 653 C C . ILE A 1 91 ? -5.538 5.626 -1.908 1.00 93.25 91 ILE A C 1
ATOM 655 O O . ILE A 1 91 ? -5.246 5.451 -3.088 1.00 93.25 91 ILE A O 1
ATOM 659 N N . ILE A 1 92 ? -4.671 5.383 -0.918 1.00 91.44 92 ILE A N 1
ATOM 660 C CA . ILE A 1 92 ? -3.300 4.893 -1.151 1.00 91.44 92 ILE A CA 1
ATOM 661 C C . ILE A 1 92 ? -3.325 3.546 -1.887 1.00 91.44 92 ILE A C 1
ATOM 663 O O . ILE A 1 92 ? -2.602 3.364 -2.865 1.00 91.44 92 ILE A O 1
ATOM 667 N N . LEU A 1 93 ? -4.193 2.624 -1.460 1.00 91.62 93 LEU A N 1
ATOM 668 C CA . LEU A 1 93 ? -4.407 1.336 -2.125 1.00 91.62 93 LEU A CA 1
ATOM 669 C C . LEU A 1 93 ? -4.854 1.506 -3.579 1.00 91.62 93 LEU A C 1
ATOM 671 O O . LEU A 1 93 ? -4.260 0.906 -4.473 1.00 91.62 93 LEU A O 1
ATOM 675 N N . ALA A 1 94 ? -5.864 2.344 -3.823 1.00 89.75 94 ALA A N 1
ATOM 676 C CA . ALA A 1 94 ? -6.364 2.617 -5.166 1.00 89.75 94 ALA A CA 1
ATOM 677 C C . ALA A 1 94 ? -5.285 3.251 -6.057 1.00 89.75 94 ALA A C 1
ATOM 679 O O . ALA A 1 94 ? -5.131 2.849 -7.206 1.00 89.75 94 ALA A O 1
ATOM 680 N N . MET A 1 95 ? -4.496 4.188 -5.525 1.00 89.75 95 MET A N 1
ATOM 681 C CA . MET A 1 95 ? -3.375 4.797 -6.246 1.00 89.75 95 MET A CA 1
ATOM 682 C C . MET A 1 95 ? -2.302 3.768 -6.603 1.00 89.75 95 MET A C 1
ATOM 684 O O . MET A 1 95 ? -1.860 3.734 -7.750 1.00 89.75 95 MET A O 1
ATOM 688 N N . GLY A 1 96 ? -1.906 2.918 -5.650 1.00 87.50 96 GLY A N 1
ATOM 689 C CA . GLY A 1 96 ? -0.943 1.844 -5.892 1.00 87.50 96 GLY A CA 1
ATOM 690 C C . GLY A 1 96 ? -1.441 0.842 -6.934 1.00 87.50 96 GLY A C 1
ATOM 691 O O . GLY A 1 96 ? -0.679 0.439 -7.806 1.00 87.50 96 GLY A O 1
ATOM 692 N N . PHE A 1 97 ? -2.733 0.504 -6.904 1.00 87.62 97 PHE A N 1
ATOM 693 C CA . PHE A 1 97 ? -3.347 -0.388 -7.885 1.00 87.62 97 PHE A CA 1
ATOM 694 C C . PHE A 1 97 ? -3.409 0.234 -9.285 1.00 87.62 97 PHE A C 1
ATOM 696 O O . PHE A 1 97 ? -2.936 -0.375 -10.239 1.00 87.62 97 PHE A O 1
ATOM 703 N N . ILE A 1 98 ? -3.944 1.455 -9.418 1.00 88.38 98 ILE A N 1
ATOM 704 C CA . ILE A 1 98 ? -4.035 2.166 -10.706 1.00 88.38 98 ILE A CA 1
ATOM 705 C C . ILE A 1 98 ? -2.645 2.318 -11.317 1.00 88.38 98 ILE A C 1
ATOM 707 O O . ILE A 1 98 ? -2.449 2.045 -12.501 1.00 88.38 98 ILE A O 1
ATOM 711 N N . ARG A 1 99 ? -1.667 2.730 -10.506 1.00 86.56 99 ARG A N 1
ATOM 712 C CA . ARG A 1 99 ? -0.299 2.882 -10.983 1.00 86.56 99 ARG A CA 1
ATOM 713 C C . ARG A 1 99 ? 0.330 1.548 -11.359 1.00 86.56 99 ARG A C 1
ATOM 715 O O . ARG A 1 99 ? 0.975 1.504 -12.398 1.00 86.56 99 ARG A O 1
ATOM 722 N N . GLY A 1 100 ? 0.080 0.488 -10.591 1.00 84.12 100 GLY A N 1
ATOM 723 C CA . GLY A 1 100 ? 0.497 -0.869 -10.935 1.00 84.12 100 GLY A CA 1
ATOM 724 C C . GLY A 1 100 ? -0.053 -1.316 -12.290 1.00 84.12 100 GLY A C 1
ATOM 725 O O . GLY A 1 100 ? 0.708 -1.755 -13.140 1.00 84.12 100 GLY A O 1
ATOM 726 N N . VAL A 1 101 ? -1.348 -1.120 -12.557 1.00 85.06 101 VAL A N 1
ATOM 727 C CA . VAL A 1 101 ? -1.947 -1.452 -13.866 1.00 85.06 101 VAL A CA 1
ATOM 728 C C . VAL A 1 101 ? -1.227 -0.723 -15.009 1.00 85.06 101 VAL A C 1
ATOM 730 O O . VAL A 1 101 ? -0.840 -1.350 -15.994 1.00 85.06 101 VAL A O 1
ATOM 733 N N . ILE A 1 102 ? -0.972 0.579 -14.849 1.00 83.00 102 ILE A N 1
ATOM 734 C CA . ILE A 1 102 ? -0.301 1.401 -15.868 1.00 83.00 102 ILE A CA 1
ATOM 735 C C . ILE A 1 102 ? 1.173 0.998 -16.039 1.00 83.00 102 ILE A C 1
ATOM 737 O O . ILE A 1 102 ? 1.663 0.889 -17.163 1.00 83.00 102 ILE A O 1
ATOM 741 N N . SER A 1 103 ? 1.906 0.800 -14.941 1.00 75.62 103 SER A N 1
ATOM 742 C CA . SER A 1 103 ? 3.354 0.561 -14.963 1.00 75.62 103 SER A CA 1
ATOM 743 C C . SER A 1 103 ? 3.703 -0.867 -15.394 1.00 75.62 103 SER A C 1
ATOM 745 O O . SER A 1 103 ? 4.753 -1.090 -16.003 1.00 75.62 103 SER A O 1
ATOM 747 N N . TRP A 1 104 ? 2.819 -1.837 -15.133 1.00 80.38 104 TRP A N 1
ATOM 748 C CA . TRP A 1 104 ? 3.036 -3.248 -15.468 1.00 80.38 104 TRP A CA 1
ATOM 749 C C . TRP A 1 104 ? 2.692 -3.563 -16.931 1.00 80.38 104 TRP A C 1
ATOM 751 O O . TRP A 1 104 ? 3.038 -4.640 -17.415 1.00 80.38 104 TRP A O 1
ATOM 761 N N . GLY A 1 105 ? 2.092 -2.612 -17.657 1.00 68.25 105 GLY A N 1
ATOM 762 C CA . GLY A 1 105 ? 1.827 -2.708 -19.094 1.00 68.25 105 GLY A CA 1
ATOM 763 C C . GLY A 1 105 ? 0.565 -3.493 -19.455 1.00 68.25 105 GLY A C 1
ATOM 764 O O . GLY A 1 105 ? 0.587 -4.211 -20.456 1.00 68.25 105 GLY A O 1
ATOM 765 N N . TRP A 1 106 ? -0.484 -3.384 -18.632 1.00 55.75 106 TRP A N 1
ATOM 766 C CA . TRP A 1 106 ? -1.829 -3.898 -18.922 1.00 55.75 106 TRP A CA 1
ATOM 767 C C . TRP A 1 106 ? -2.679 -2.868 -19.669 1.00 55.75 106 TRP A C 1
ATOM 769 O O . TRP A 1 106 ? -2.515 -1.655 -19.407 1.00 55.75 106 TRP A O 1
#

Secondary structure (DSSP, 8-state):
-------PPP--------HHHHHHHHHHHHHHHHHHHHHHHH-SSHHHHHHHHHHHHHHHHHHHHHHHHHHHH-TTS-HHHHHHHHHHHHHHHHHHHHHHHHHHT-